Protein AF-A0A439V791-F1 (afdb_monomer_lite)

Structure (mmCIF, N/CA/C/O backbone):
data_AF-A0A439V791-F1
#
_entry.id   AF-A0A439V791-F1
#
loop_
_atom_site.group_PDB
_atom_site.id
_atom_site.type_symbol
_atom_site.label_atom_id
_atom_site.label_alt_id
_atom_site.label_comp_id
_atom_site.label_asym_id
_atom_site.label_entity_id
_atom_site.label_seq_id
_atom_site.pdbx_PDB_ins_code
_atom_site.Cartn_x
_atom_site.Cartn_y
_atom_site.Cartn_z
_atom_site.occupancy
_atom_site.B_iso_or_equiv
_atom_site.auth_seq_id
_atom_site.auth_comp_id
_atom_site.auth_asym_id
_atom_site.auth_atom_id
_atom_site.pdbx_PDB_model_num
ATOM 1 N N . MET A 1 1 ? -17.418 8.309 12.131 1.00 78.19 1 MET A N 1
ATOM 2 C CA . MET A 1 1 ? -17.204 9.444 13.070 1.00 78.19 1 MET A CA 1
ATOM 3 C C . MET A 1 1 ? -17.895 9.315 14.433 1.00 78.19 1 MET A C 1
ATOM 5 O O . MET A 1 1 ? -17.293 9.737 15.410 1.00 78.19 1 MET A O 1
ATOM 9 N N . ARG A 1 2 ? -19.113 8.753 14.559 1.00 89.81 2 ARG A N 1
ATOM 10 C CA . ARG A 1 2 ? -19.820 8.640 15.860 1.00 89.81 2 ARG A CA 1
ATOM 11 C C . ARG A 1 2 ? -18.996 7.958 16.965 1.00 89.81 2 ARG A C 1
ATOM 13 O O . ARG A 1 2 ? -18.940 8.478 18.069 1.00 89.81 2 ARG A O 1
ATOM 20 N N . GLN A 1 3 ? -18.343 6.832 16.664 1.00 90.12 3 GLN A N 1
ATOM 21 C CA . GLN A 1 3 ? -17.543 6.091 17.654 1.00 90.12 3 GLN A CA 1
ATOM 22 C C . GLN A 1 3 ? -16.288 6.861 18.098 1.00 90.12 3 GLN A C 1
ATOM 24 O O . GLN A 1 3 ? -15.966 6.853 19.280 1.00 90.12 3 GLN A O 1
ATOM 29 N N . PHE A 1 4 ? -15.633 7.577 17.176 1.00 89.50 4 PHE A N 1
ATOM 30 C CA . PHE A 1 4 ? -14.502 8.457 17.490 1.00 89.50 4 PHE A CA 1
ATOM 31 C C . PHE A 1 4 ? -14.928 9.624 18.391 1.00 89.50 4 PHE A C 1
ATOM 33 O O . PHE A 1 4 ? -14.347 9.822 19.450 1.00 89.50 4 PHE A O 1
ATOM 40 N N . LYS A 1 5 ? -16.020 10.326 18.044 1.00 90.50 5 LYS A N 1
ATOM 41 C CA . LYS A 1 5 ? -16.590 11.394 18.891 1.00 90.50 5 LYS A CA 1
ATOM 42 C C . LYS A 1 5 ? -17.028 10.891 20.271 1.00 90.50 5 LYS A C 1
ATOM 44 O O . LYS A 1 5 ? -16.997 11.646 21.231 1.00 90.50 5 LYS A O 1
ATOM 49 N N . GLY A 1 6 ? -17.435 9.626 20.364 1.00 92.38 6 GLY A N 1
ATOM 50 C CA . GLY A 1 6 ? -17.767 8.958 21.622 1.00 92.38 6 GLY A CA 1
A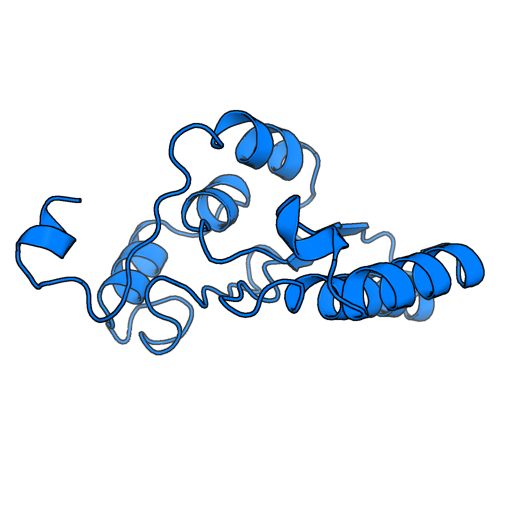TOM 51 C C . GLY A 1 6 ? -16.565 8.395 22.387 1.00 92.38 6 GLY A C 1
ATOM 52 O O . GLY A 1 6 ? -16.785 7.635 23.324 1.00 92.38 6 GLY A O 1
ATOM 53 N N . GLY A 1 7 ? -15.327 8.688 21.972 1.00 92.00 7 GLY A N 1
ATOM 54 C CA . GLY A 1 7 ? -14.103 8.274 22.667 1.00 92.00 7 GLY A CA 1
ATOM 55 C C . GLY A 1 7 ? -13.765 6.784 22.574 1.00 92.00 7 GLY A C 1
ATOM 56 O O . GLY A 1 7 ? -12.947 6.302 23.348 1.00 92.00 7 GLY A O 1
ATOM 57 N N . LYS A 1 8 ? -14.393 6.030 21.661 1.00 91.44 8 LYS A N 1
ATOM 58 C CA . LYS A 1 8 ? -14.194 4.572 21.568 1.00 91.44 8 LYS A CA 1
ATOM 59 C C . LYS A 1 8 ? -13.086 4.138 20.614 1.00 91.44 8 LYS A C 1
ATOM 61 O O . LYS A 1 8 ? -12.651 2.996 20.694 1.00 91.44 8 LYS A O 1
ATOM 66 N N . ILE A 1 9 ? -12.695 5.006 19.683 1.00 92.06 9 ILE A N 1
ATOM 67 C CA . ILE A 1 9 ? -11.577 4.753 18.770 1.00 92.06 9 ILE A CA 1
ATOM 68 C C . ILE A 1 9 ? -10.339 5.399 19.397 1.00 92.06 9 ILE A C 1
ATOM 70 O O . ILE A 1 9 ? -10.349 6.621 19.570 1.00 92.06 9 ILE A O 1
ATOM 74 N N . PRO A 1 10 ? -9.312 4.619 19.767 1.00 89.69 10 PRO A N 1
ATOM 75 C CA . PRO A 1 10 ? -8.084 5.163 20.321 1.00 89.69 10 PRO A CA 1
ATOM 76 C C . PRO A 1 10 ? -7.266 5.884 19.243 1.00 89.69 10 PRO A C 1
ATOM 78 O O . PRO A 1 10 ? -7.176 5.438 18.099 1.00 89.69 10 PRO A O 1
ATOM 81 N N . GLY A 1 11 ? -6.616 6.979 19.637 1.00 86.81 11 GLY A N 1
ATOM 82 C CA . GLY A 1 11 ? -5.702 7.716 18.767 1.00 86.81 11 GLY A CA 1
ATOM 83 C C . GLY A 1 11 ? -6.397 8.516 17.655 1.00 86.81 11 GLY A C 1
ATOM 84 O O . GLY A 1 11 ? -7.603 8.747 17.702 1.00 86.81 11 GLY A O 1
ATOM 85 N N . PRO A 1 12 ? -5.630 9.012 16.673 1.00 86.38 12 PRO A N 1
ATOM 86 C CA . PRO A 1 12 ? -6.151 9.859 15.604 1.00 86.38 12 PRO A CA 1
ATOM 87 C C . PRO A 1 12 ? -6.978 9.069 14.581 1.00 86.38 12 PRO A C 1
ATOM 89 O O . PRO A 1 12 ? -6.682 7.918 14.269 1.00 86.38 12 PRO A O 1
ATOM 92 N N . PHE A 1 13 ? -7.986 9.726 14.004 1.00 88.62 13 PHE A N 1
ATOM 93 C CA . PHE A 1 13 ? -8.883 9.148 13.005 1.00 88.62 13 PHE A CA 1
ATOM 94 C C . PHE A 1 13 ? -8.940 10.036 11.757 1.00 88.62 13 PHE A C 1
ATOM 96 O O . PHE A 1 13 ? -9.381 11.184 11.829 1.00 88.62 13 PHE A O 1
ATOM 103 N N . HIS A 1 14 ? -8.550 9.490 10.603 1.00 90.81 14 HIS A N 1
ATOM 104 C CA . HIS A 1 14 ? -8.538 10.203 9.325 1.00 90.81 14 HIS A CA 1
ATOM 105 C C . HIS A 1 14 ? -9.331 9.425 8.278 1.00 90.81 14 HIS A C 1
ATOM 107 O O . HIS A 1 14 ? -8.880 8.399 7.782 1.00 90.81 14 HIS A O 1
ATOM 113 N N . ALA A 1 15 ? -10.520 9.917 7.936 1.00 87.25 15 ALA A N 1
ATOM 114 C CA . ALA A 1 15 ? -11.345 9.281 6.919 1.00 87.25 15 ALA A CA 1
ATOM 115 C C . ALA A 1 15 ? -10.855 9.618 5.502 1.00 87.25 15 ALA A C 1
ATOM 117 O O . ALA A 1 15 ? -10.401 10.732 5.241 1.00 87.25 15 ALA A O 1
ATOM 118 N N . SER A 1 16 ? -11.042 8.681 4.577 1.00 90.75 16 SER A N 1
ATOM 119 C CA . SER A 1 16 ? -10.807 8.836 3.136 1.00 90.75 16 SER A CA 1
ATOM 120 C C . SER A 1 16 ? -12.013 9.442 2.396 1.00 90.75 16 SER A C 1
ATOM 122 O O . SER A 1 16 ? -12.286 9.069 1.257 1.00 90.75 16 SER A O 1
ATOM 124 N N . MET A 1 17 ? -12.781 10.323 3.054 1.00 92.88 17 MET A N 1
ATOM 125 C CA . MET A 1 17 ? -14.000 10.896 2.465 1.00 92.88 17 MET A CA 1
ATOM 126 C C . MET A 1 17 ? -13.667 11.698 1.205 1.00 92.88 17 MET A C 1
ATOM 128 O O . MET A 1 17 ? -12.797 12.569 1.244 1.00 92.88 17 MET A O 1
ATOM 132 N N . GLY A 1 18 ? -14.371 11.418 0.111 1.00 95.38 18 GLY A N 1
ATOM 133 C CA . GLY A 1 18 ? -14.142 12.021 -1.205 1.00 95.38 18 GLY A CA 1
ATOM 134 C C . GLY A 1 18 ? -13.018 11.373 -2.024 1.00 95.38 18 GLY A C 1
ATOM 135 O O . GLY A 1 18 ? -12.741 11.836 -3.127 1.00 95.38 18 GLY A O 1
ATOM 136 N N . GLN A 1 19 ? -12.357 10.328 -1.512 1.00 95.31 19 GLN A N 1
ATOM 137 C CA . GLN A 1 19 ? -11.285 9.592 -2.206 1.00 95.31 19 GLN A CA 1
ATOM 138 C C . GLN A 1 19 ? -11.694 8.158 -2.572 1.00 95.31 19 GLN A C 1
ATOM 140 O O . GLN A 1 19 ? -10.904 7.404 -3.135 1.00 95.31 19 GLN A O 1
ATOM 145 N N . GLU A 1 20 ? -12.932 7.768 -2.279 1.00 95.31 20 GLU A N 1
ATOM 146 C CA . GLU A 1 20 ? -13.427 6.395 -2.373 1.00 95.31 20 GLU A CA 1
ATOM 147 C C . GLU A 1 20 ? -13.302 5.840 -3.795 1.00 95.31 20 GLU A C 1
ATOM 149 O O . GLU A 1 20 ? -12.869 4.706 -3.977 1.00 95.31 20 GLU A O 1
ATOM 154 N N . ALA A 1 21 ? -13.620 6.653 -4.807 1.00 95.62 21 ALA A N 1
ATOM 155 C CA . ALA A 1 21 ? -13.556 6.241 -6.207 1.00 95.62 21 ALA A CA 1
ATOM 156 C C . ALA A 1 21 ? -12.123 5.930 -6.665 1.00 95.62 21 ALA A C 1
ATOM 158 O O . ALA A 1 21 ? -11.901 4.917 -7.324 1.00 95.62 21 ALA A O 1
ATOM 159 N N . ALA A 1 22 ? -11.149 6.767 -6.288 1.00 94.38 22 ALA A N 1
ATOM 160 C CA . ALA A 1 22 ? -9.745 6.545 -6.629 1.00 94.38 22 ALA A CA 1
ATOM 161 C C . ALA A 1 22 ? -9.214 5.263 -5.974 1.00 94.38 22 ALA A C 1
ATOM 163 O O . ALA A 1 22 ? -8.481 4.498 -6.598 1.00 94.38 22 ALA A O 1
ATOM 164 N N . ILE A 1 23 ? -9.634 5.003 -4.735 1.00 95.31 23 ILE A N 1
ATOM 165 C CA . ILE A 1 23 ? -9.241 3.813 -3.986 1.00 95.31 23 ILE A CA 1
ATOM 166 C C . ILE A 1 23 ? -9.841 2.552 -4.612 1.00 95.31 23 ILE A C 1
ATOM 168 O O . ILE A 1 23 ? -9.106 1.649 -5.001 1.00 95.31 23 ILE A 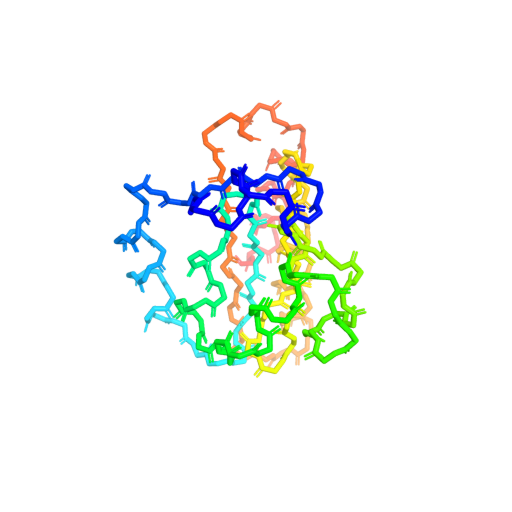O 1
ATOM 172 N N . VAL A 1 24 ? -11.170 2.498 -4.741 1.00 94.94 24 VAL A N 1
ATOM 173 C CA . VAL A 1 24 ? -11.874 1.317 -5.257 1.00 94.94 24 VAL A CA 1
ATOM 174 C C . VAL A 1 24 ? -11.481 1.047 -6.707 1.00 94.94 24 VAL A C 1
ATOM 176 O O . VAL A 1 24 ? -11.161 -0.088 -7.041 1.00 94.94 24 VAL A O 1
ATOM 179 N N . GLY A 1 25 ? -11.438 2.079 -7.555 1.00 96.56 25 GLY A N 1
ATOM 180 C CA . GLY A 1 25 ? -11.055 1.936 -8.959 1.00 96.56 25 GLY A CA 1
ATOM 181 C C . GLY A 1 25 ? -9.646 1.368 -9.132 1.00 96.56 25 GLY A C 1
ATOM 182 O O . GLY A 1 25 ? -9.451 0.471 -9.948 1.00 96.56 25 GLY A O 1
ATOM 183 N N . SER A 1 26 ? -8.685 1.827 -8.324 1.00 96.56 26 SER A N 1
ATOM 184 C CA . SER A 1 26 ? -7.311 1.312 -8.376 1.00 96.56 26 SER A CA 1
ATOM 185 C C . SER A 1 26 ? -7.215 -0.122 -7.849 1.00 96.56 26 SER A C 1
ATOM 187 O O . SER A 1 26 ? -6.555 -0.955 -8.463 1.00 96.56 26 SER A O 1
ATOM 189 N N . CYS A 1 27 ? -7.894 -0.441 -6.740 1.00 96.25 27 CYS A N 1
ATOM 190 C CA . CYS A 1 27 ? -7.854 -1.786 -6.158 1.00 96.25 27 CYS A CA 1
ATOM 191 C C . CYS A 1 27 ? -8.566 -2.842 -7.019 1.00 96.25 27 CYS A C 1
ATOM 193 O O . CYS A 1 27 ? -8.130 -3.989 -7.021 1.00 96.25 27 CYS A O 1
ATOM 195 N N . LEU A 1 2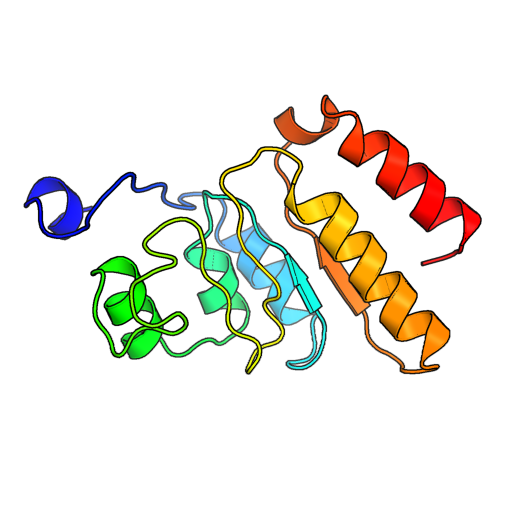8 ? -9.607 -2.474 -7.778 1.00 96.38 28 LEU A N 1
ATOM 196 C CA . LEU A 1 28 ? -10.306 -3.384 -8.701 1.00 96.38 28 LEU A CA 1
ATOM 197 C C . LEU A 1 28 ? -9.412 -3.912 -9.831 1.00 96.38 28 LEU A C 1
ATOM 199 O O . LEU A 1 28 ? -9.707 -4.962 -10.397 1.00 96.38 28 LEU A O 1
ATOM 203 N N . ALA A 1 29 ? -8.339 -3.195 -10.168 1.00 96.38 29 ALA A N 1
ATOM 204 C CA . ALA A 1 29 ? -7.376 -3.620 -11.179 1.00 96.38 29 ALA A CA 1
ATOM 205 C C . ALA A 1 29 ? -6.308 -4.587 -10.634 1.00 96.38 29 ALA A C 1
ATOM 207 O O . ALA A 1 29 ? -5.529 -5.127 -11.416 1.00 96.38 29 ALA A O 1
ATOM 208 N N . LEU A 1 30 ? -6.248 -4.797 -9.314 1.00 97.38 30 LEU A N 1
ATOM 209 C CA . LEU A 1 30 ? -5.250 -5.652 -8.676 1.00 97.38 30 LEU A CA 1
ATOM 210 C C . LEU A 1 30 ? -5.775 -7.067 -8.436 1.00 97.38 30 LEU A C 1
ATOM 212 O O . LEU A 1 30 ? -6.930 -7.269 -8.057 1.00 97.38 30 LEU A O 1
ATOM 216 N N . ARG A 1 31 ? -4.879 -8.050 -8.514 1.00 97.44 31 ARG A N 1
ATOM 217 C CA . ARG A 1 31 ? -5.109 -9.384 -7.952 1.00 97.44 31 ARG A CA 1
ATOM 218 C C . ARG A 1 31 ? -4.963 -9.351 -6.438 1.00 97.44 31 ARG A C 1
ATOM 220 O O . ARG A 1 31 ? -4.333 -8.456 -5.882 1.00 97.44 31 ARG A O 1
ATOM 227 N N . ILE A 1 32 ? -5.513 -10.345 -5.745 1.00 95.44 32 ILE A N 1
ATOM 228 C CA . ILE A 1 32 ? -5.472 -10.405 -4.275 1.00 95.44 32 ILE A CA 1
ATOM 229 C C . ILE A 1 32 ? -4.041 -10.480 -3.717 1.00 95.44 32 ILE A C 1
ATOM 231 O O . ILE A 1 32 ? -3.775 -9.985 -2.625 1.00 95.44 32 ILE A O 1
ATOM 235 N N . ASP A 1 33 ? -3.119 -11.059 -4.487 1.00 96.00 33 ASP A N 1
ATOM 236 C CA . ASP A 1 33 ? -1.724 -11.282 -4.117 1.00 96.00 33 ASP A CA 1
ATOM 237 C C . ASP A 1 33 ? -0.778 -10.147 -4.541 1.00 96.00 33 ASP A C 1
ATOM 239 O O . ASP A 1 33 ? 0.381 -10.136 -4.121 1.00 96.00 33 ASP A O 1
ATOM 243 N N . ASP A 1 34 ? -1.269 -9.173 -5.314 1.00 98.12 34 ASP A N 1
ATOM 244 C CA . ASP A 1 34 ? -0.520 -7.957 -5.631 1.00 98.12 34 ASP A CA 1
ATOM 245 C C . ASP A 1 34 ? -0.362 -7.089 -4.386 1.00 98.12 34 ASP A C 1
ATOM 247 O O . ASP A 1 34 ? -1.306 -6.901 -3.605 1.00 98.12 34 ASP A O 1
ATOM 251 N N . ALA A 1 35 ? 0.830 -6.523 -4.226 1.00 97.88 35 ALA A N 1
ATOM 252 C CA . ALA A 1 35 ? 1.172 -5.732 -3.060 1.00 97.88 35 ALA A CA 1
ATOM 253 C C . ALA A 1 35 ? 0.525 -4.341 -3.110 1.00 97.88 35 ALA A C 1
ATOM 255 O O . ALA A 1 35 ? 0.333 -3.747 -4.171 1.00 97.88 35 ALA A O 1
ATOM 256 N N . MET A 1 36 ? 0.222 -3.792 -1.937 1.00 97.19 36 MET A N 1
ATOM 257 C CA . MET A 1 36 ? -0.298 -2.438 -1.797 1.00 97.19 36 MET A CA 1
ATOM 258 C C . MET A 1 36 ? 0.298 -1.745 -0.573 1.00 97.19 36 MET A C 1
ATOM 260 O O . MET A 1 36 ? 0.355 -2.330 0.514 1.00 97.19 36 MET A O 1
ATOM 264 N N . THR A 1 37 ? 0.693 -0.483 -0.731 1.00 97.06 37 THR A N 1
ATOM 265 C CA . THR A 1 37 ? 0.975 0.428 0.386 1.00 97.06 37 THR A CA 1
ATOM 266 C C . THR A 1 37 ? -0.029 1.575 0.405 1.00 97.06 37 THR A C 1
ATOM 268 O O . THR A 1 37 ? -0.517 2.017 -0.639 1.00 97.06 37 THR A O 1
ATOM 271 N N . GLY A 1 38 ? -0.365 2.037 1.610 1.00 94.69 38 GLY A N 1
ATOM 272 C CA . GLY A 1 38 ? -1.366 3.078 1.834 1.00 94.69 38 GLY A CA 1
ATOM 273 C C . GLY A 1 38 ? -0.862 4.256 2.666 1.00 94.69 38 GLY A C 1
ATOM 274 O O . GLY A 1 38 ? 0.228 4.242 3.239 1.00 94.69 38 GLY A O 1
ATOM 275 N N . THR A 1 39 ? -1.695 5.292 2.744 1.00 94.19 39 THR A N 1
ATOM 276 C CA . THR A 1 39 ? -1.454 6.502 3.554 1.00 94.19 39 THR A CA 1
ATOM 277 C C . THR A 1 39 ? -2.079 6.376 4.953 1.00 94.19 39 THR A C 1
ATOM 279 O O . THR A 1 39 ? -2.358 5.269 5.386 1.00 94.19 39 THR A O 1
ATOM 282 N N . HIS A 1 40 ? -2.327 7.485 5.663 1.00 90.75 40 HIS A N 1
ATOM 283 C CA . HIS A 1 40 ? -3.137 7.518 6.894 1.00 90.75 40 HIS A CA 1
ATOM 284 C C . HIS A 1 40 ? -4.628 7.774 6.647 1.00 90.75 40 HIS A C 1
ATOM 286 O O . HIS A 1 40 ? -5.434 7.590 7.556 1.00 90.75 40 HIS A O 1
ATOM 292 N N . ARG A 1 41 ? -5.016 8.242 5.451 1.00 88.88 41 ARG A N 1
ATOM 293 C CA . ARG A 1 41 ? -6.429 8.428 5.065 1.00 88.88 41 ARG A CA 1
ATOM 294 C C . ARG A 1 41 ? -6.943 7.145 4.441 1.00 88.88 41 ARG A C 1
ATOM 296 O O . ARG A 1 41 ? -7.233 7.098 3.252 1.00 88.88 41 ARG A O 1
ATOM 303 N N . SER A 1 42 ? -6.917 6.077 5.216 1.00 80.94 42 SER A N 1
ATOM 304 C CA . SER A 1 42 ? -6.570 4.798 4.620 1.00 80.94 42 SER A CA 1
ATOM 305 C C . SER A 1 42 ? -7.609 3.715 4.781 1.00 80.94 42 SER A C 1
ATOM 307 O O . SER A 1 42 ? -7.561 2.753 4.039 1.00 80.94 42 SER A O 1
ATOM 309 N N . HIS A 1 43 ? -8.626 3.913 5.626 1.00 89.94 43 HIS A N 1
ATOM 310 C CA . HIS A 1 43 ? -9.689 2.925 5.859 1.00 89.94 43 HIS A CA 1
ATOM 311 C C . HIS A 1 43 ? -10.332 2.393 4.576 1.00 89.94 43 HIS A C 1
ATOM 313 O O . HIS A 1 43 ? -10.768 1.248 4.553 1.00 89.94 43 HIS A O 1
ATOM 319 N N . GLY A 1 44 ? -10.386 3.205 3.515 1.00 92.88 44 GLY A N 1
ATOM 320 C CA . GLY A 1 44 ? -10.881 2.781 2.212 1.00 92.88 44 GLY A CA 1
ATOM 321 C C . GLY A 1 44 ? -9.986 1.766 1.498 1.00 92.88 44 GLY A C 1
ATOM 322 O O . GLY A 1 44 ? -10.525 0.903 0.811 1.00 92.88 44 GLY A O 1
ATOM 323 N N . HIS A 1 45 ? -8.655 1.831 1.623 1.00 94.44 45 HIS A N 1
ATOM 324 C CA . HIS A 1 45 ? -7.765 0.941 0.868 1.00 94.44 45 HIS A CA 1
ATOM 325 C C . HIS A 1 45 ? -7.921 -0.539 1.236 1.00 94.44 45 HIS A C 1
ATOM 327 O O . HIS A 1 45 ? -8.094 -1.336 0.313 1.00 94.44 45 HIS A O 1
ATOM 333 N N . PRO A 1 46 ? -7.928 -0.949 2.525 1.00 93.94 46 PRO A N 1
ATOM 334 C CA . PRO A 1 46 ? -8.108 -2.346 2.869 1.00 93.94 46 PRO A CA 1
ATOM 335 C C . PRO A 1 46 ? -9.494 -2.848 2.498 1.00 93.94 46 PRO A C 1
ATOM 337 O O . PRO A 1 46 ? -9.624 -3.983 2.053 1.00 93.94 46 PRO A O 1
ATOM 340 N N . ILE A 1 47 ? -10.514 -1.993 2.588 1.00 95.06 47 ILE A N 1
ATOM 341 C CA . ILE A 1 47 ? -11.862 -2.323 2.118 1.00 95.06 47 ILE A CA 1
ATOM 342 C C . ILE A 1 47 ? -11.847 -2.558 0.603 1.00 95.06 47 ILE A C 1
ATOM 344 O O . ILE A 1 47 ? -12.330 -3.588 0.143 1.00 95.06 47 ILE A O 1
ATOM 348 N N . GLY A 1 48 ? -11.251 -1.645 -0.171 1.00 94.62 48 GLY A N 1
ATOM 349 C CA . GLY A 1 48 ? -11.144 -1.761 -1.627 1.00 94.62 48 GLY A CA 1
ATOM 350 C C . GLY A 1 48 ? -10.337 -2.978 -2.079 1.00 94.62 48 GLY A C 1
ATOM 351 O O . GLY A 1 48 ? -10.614 -3.535 -3.135 1.00 94.62 48 GLY A O 1
ATOM 352 N N . LYS A 1 49 ? -9.371 -3.414 -1.268 1.00 95.44 49 LYS A N 1
ATOM 353 C CA . LYS A 1 49 ? -8.547 -4.603 -1.508 1.00 95.44 49 LYS A CA 1
ATOM 354 C C . LYS A 1 49 ? -9.195 -5.911 -1.014 1.00 95.44 49 LYS A C 1
ATOM 356 O O . LYS A 1 49 ? -8.705 -6.990 -1.329 1.00 95.44 49 LYS A O 1
ATOM 361 N N . GLY A 1 50 ? -10.316 -5.827 -0.292 1.00 94.56 50 GLY A N 1
ATOM 362 C CA . GLY A 1 50 ? -11.122 -6.983 0.113 1.00 94.56 50 GLY A CA 1
ATOM 363 C C . GLY A 1 50 ? -10.845 -7.531 1.516 1.00 94.56 50 GLY A C 1
ATOM 364 O O . GLY A 1 50 ? -11.215 -8.669 1.795 1.00 94.56 50 GLY A O 1
ATOM 365 N N . ALA A 1 51 ? -10.215 -6.763 2.408 1.00 95.00 51 ALA A N 1
ATOM 366 C CA . ALA A 1 51 ? -10.006 -7.184 3.794 1.00 95.00 51 ALA A CA 1
ATOM 367 C C . ALA A 1 51 ? -11.333 -7.354 4.561 1.00 95.00 51 ALA A C 1
ATOM 369 O O . ALA A 1 51 ? -12.329 -6.663 4.322 1.00 95.00 51 ALA A O 1
ATOM 370 N N . HIS A 1 52 ? -11.331 -8.258 5.544 1.00 95.38 52 HIS A N 1
ATOM 371 C CA . HIS A 1 52 ? -12.510 -8.565 6.351 1.00 95.38 52 HIS A CA 1
ATOM 372 C C . HIS A 1 52 ? -12.922 -7.381 7.237 1.00 95.38 52 HIS A C 1
ATOM 374 O O . HIS A 1 52 ? -12.195 -6.984 8.150 1.00 95.38 52 HIS A O 1
ATOM 380 N N . LEU A 1 53 ? -14.132 -6.860 7.017 1.00 96.12 53 LEU A N 1
ATOM 381 C CA . LEU A 1 53 ? -14.650 -5.679 7.719 1.00 96.12 53 LEU A CA 1
ATOM 382 C C . LEU A 1 53 ? -14.676 -5.830 9.245 1.00 96.12 53 LEU A C 1
ATOM 384 O O . LEU A 1 53 ? -14.342 -4.880 9.952 1.00 96.12 53 LEU A O 1
ATOM 388 N N . ASP A 1 54 ? -15.025 -7.011 9.759 1.00 97.12 54 ASP A N 1
ATOM 389 C CA . ASP A 1 54 ? -15.085 -7.255 11.205 1.00 97.12 54 ASP A CA 1
ATOM 390 C C . ASP A 1 54 ? -13.699 -7.157 11.855 1.00 97.12 54 ASP A C 1
ATOM 392 O O . ASP A 1 54 ? -13.541 -6.508 12.893 1.00 97.12 54 ASP A O 1
ATOM 396 N N . ALA A 1 55 ? -12.679 -7.736 11.213 1.00 96.50 55 ALA A N 1
ATOM 397 C CA . ALA A 1 55 ? -11.295 -7.677 11.676 1.00 96.50 55 ALA A CA 1
ATOM 398 C C . ALA A 1 55 ? -10.709 -6.263 11.525 1.00 96.50 55 ALA A C 1
ATOM 400 O O . ALA A 1 55 ? -10.021 -5.778 12.422 1.00 96.50 55 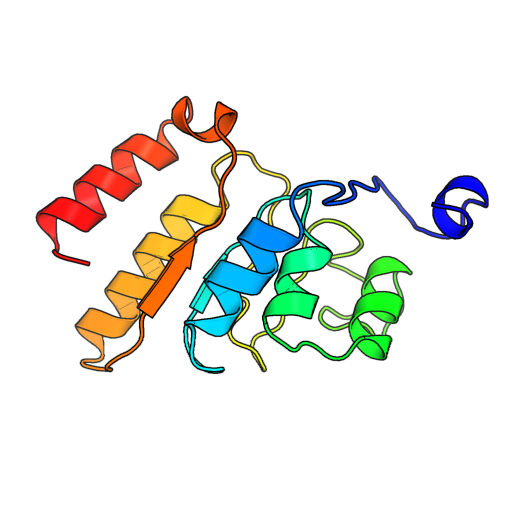ALA A O 1
ATOM 401 N N . LEU A 1 56 ? -11.031 -5.550 10.441 1.00 95.50 56 LEU A N 1
ATOM 402 C CA . LEU A 1 56 ? -10.656 -4.141 10.286 1.00 95.50 56 LEU A CA 1
ATOM 403 C C . LEU A 1 56 ? -11.267 -3.270 11.384 1.00 95.50 56 LEU A C 1
ATOM 405 O O . LEU A 1 56 ? -10.582 -2.445 11.987 1.00 95.50 56 LEU A O 1
ATOM 409 N N . MET A 1 57 ? -12.552 -3.459 11.682 1.00 95.19 57 MET A N 1
ATOM 410 C CA . MET A 1 57 ? -13.215 -2.699 12.735 1.00 95.19 57 MET A CA 1
ATOM 411 C C . MET A 1 57 ? -12.660 -3.059 14.118 1.00 95.19 57 MET A C 1
ATOM 413 O O . MET A 1 57 ? -12.498 -2.176 14.960 1.00 95.19 57 MET A O 1
ATOM 417 N N . ALA A 1 58 ? -12.328 -4.330 14.362 1.00 96.38 58 ALA A N 1
ATOM 418 C CA . ALA A 1 58 ? -11.634 -4.748 15.576 1.00 96.38 58 ALA A CA 1
ATOM 419 C C . ALA A 1 58 ? -10.267 -4.057 15.714 1.00 96.38 58 ALA A C 1
ATOM 421 O O . ALA A 1 58 ? -9.953 -3.567 16.800 1.00 96.38 58 ALA A O 1
ATOM 422 N N . GLU A 1 59 ? -9.511 -3.933 14.620 1.00 95.44 59 GLU A N 1
ATOM 423 C CA . GLU A 1 59 ? -8.218 -3.241 14.593 1.00 95.44 59 GLU A CA 1
ATOM 424 C C . GLU A 1 59 ? -8.359 -1.752 14.921 1.00 95.44 59 GLU A C 1
ATOM 426 O O . GLU A 1 59 ? -7.698 -1.251 15.829 1.00 95.44 59 GLU A O 1
ATOM 431 N N . VAL A 1 60 ? -9.288 -1.055 14.259 1.00 93.88 60 VAL A N 1
ATOM 432 C CA . VAL A 1 60 ? -9.568 0.371 14.510 1.00 93.88 60 VAL A CA 1
ATOM 433 C C . VAL A 1 60 ? -9.996 0.617 15.961 1.00 93.88 60 VAL A C 1
ATOM 435 O O . VAL A 1 60 ? -9.728 1.679 16.516 1.00 93.88 60 VAL A O 1
ATOM 438 N N . MET A 1 61 ? -10.641 -0.361 16.597 1.00 94.75 61 MET A N 1
ATOM 439 C CA . MET A 1 61 ? -11.072 -0.299 17.998 1.00 94.75 61 MET A CA 1
ATOM 440 C C . MET A 1 61 ? -9.997 -0.776 18.993 1.00 94.75 61 MET A C 1
ATOM 442 O O . MET A 1 61 ? -10.290 -0.858 20.185 1.00 94.75 61 MET A O 1
ATOM 446 N N . GLY A 1 62 ? -8.785 -1.111 18.534 1.00 94.56 62 GLY A N 1
ATOM 447 C CA . GLY A 1 62 ? -7.678 -1.558 19.386 1.00 94.56 62 GLY A CA 1
ATOM 448 C C . GLY A 1 62 ? -7.890 -2.936 20.020 1.00 94.56 62 GLY A C 1
ATOM 449 O O . GLY A 1 62 ? -7.429 -3.180 21.133 1.00 94.56 62 GLY A O 1
ATOM 450 N N . LYS A 1 63 ? -8.638 -3.829 19.361 1.00 96.38 63 LYS A N 1
ATOM 451 C CA . LYS A 1 63 ? -8.963 -5.166 19.882 1.00 96.38 63 LYS A CA 1
ATOM 452 C C . LYS A 1 63 ? -8.014 -6.236 19.346 1.00 96.38 63 LYS A C 1
ATOM 454 O O . LYS A 1 63 ? -7.569 -6.170 18.207 1.00 96.38 63 LYS A O 1
ATOM 459 N N . GLU A 1 64 ? -7.809 -7.290 20.136 1.00 96.69 64 GLU A N 1
ATOM 460 C CA . GLU A 1 64 ? -6.945 -8.429 19.785 1.00 96.69 64 GLU A CA 1
ATOM 461 C C . GLU A 1 64 ? -7.370 -9.158 18.499 1.00 96.69 64 GLU A C 1
ATOM 463 O O . GLU A 1 64 ? -6.518 -9.637 17.760 1.00 96.69 64 GLU A O 1
ATOM 468 N N . GLY A 1 65 ? -8.671 -9.194 18.192 1.00 96.12 65 GLY A N 1
ATOM 469 C CA . GLY A 1 65 ? -9.194 -9.773 16.947 1.00 96.12 65 GLY A CA 1
ATOM 470 C C . GLY A 1 65 ? -8.949 -8.928 15.689 1.00 96.12 65 GLY A C 1
ATOM 471 O O . GLY A 1 65 ? -9.486 -9.251 14.634 1.00 96.12 65 GLY A O 1
ATOM 472 N N . GLY A 1 66 ? -8.212 -7.820 15.800 1.00 96.38 66 GLY A N 1
ATOM 473 C CA . GLY A 1 66 ? -7.835 -6.990 14.665 1.00 96.38 66 GLY A CA 1
ATOM 474 C C . GLY A 1 66 ? -6.774 -7.634 13.771 1.00 96.38 66 GLY A C 1
ATOM 475 O O . GLY A 1 66 ? -6.001 -8.485 14.215 1.00 96.38 66 GLY A O 1
ATOM 476 N N . ILE A 1 67 ? -6.700 -7.192 12.514 1.00 94.62 67 ILE A N 1
ATOM 477 C CA . ILE A 1 67 ? -5.723 -7.676 11.517 1.00 94.62 67 ILE A CA 1
ATOM 478 C C . ILE A 1 67 ? -4.253 -7.528 11.962 1.00 94.62 67 ILE A C 1
ATOM 480 O O . ILE A 1 67 ? -3.385 -8.272 11.512 1.00 94.62 67 ILE A O 1
ATOM 484 N N . CYS A 1 68 ? -3.968 -6.617 12.896 1.00 94.38 68 CYS A N 1
ATOM 485 C CA . CYS A 1 68 ? -2.665 -6.402 13.526 1.00 94.38 68 CYS A CA 1
ATOM 486 C C . CYS A 1 68 ? -2.731 -6.557 15.059 1.00 94.38 68 CYS A C 1
ATOM 488 O O . CYS A 1 68 ? -1.880 -6.028 15.783 1.00 94.38 68 CYS A O 1
ATOM 490 N N . LYS A 1 69 ? -3.730 -7.288 15.570 1.00 95.50 69 LYS A N 1
ATOM 491 C CA . LYS A 1 69 ? -3.985 -7.508 17.003 1.00 95.50 69 LYS A CA 1
ATOM 492 C C . LYS A 1 69 ? -4.233 -6.217 17.796 1.00 95.50 69 LYS A C 1
ATOM 494 O O . LYS A 1 69 ? -3.845 -6.122 18.961 1.00 95.50 69 LYS A O 1
ATOM 499 N N . GLY A 1 70 ? -4.831 -5.213 17.157 1.00 93.81 70 GLY A N 1
ATOM 500 C CA . GLY A 1 70 ? -5.188 -3.931 17.768 1.00 93.81 70 GLY A CA 1
ATOM 501 C C . GLY A 1 70 ? -4.015 -2.967 17.954 1.00 93.81 70 GLY A C 1
ATOM 502 O O . GLY A 1 70 ? -4.167 -1.955 18.637 1.00 93.81 70 GLY A O 1
ATOM 503 N N . ARG A 1 71 ? -2.838 -3.279 17.396 1.00 93.00 71 ARG A N 1
ATOM 504 C CA . ARG A 1 71 ? -1.613 -2.475 17.542 1.00 93.00 71 ARG A CA 1
ATOM 505 C C . ARG A 1 71 ? -1.434 -1.436 16.441 1.00 93.00 71 ARG A C 1
ATOM 507 O O . ARG A 1 71 ? -0.789 -0.419 16.680 1.00 93.00 71 ARG A O 1
ATOM 514 N N . GLY A 1 72 ? -1.959 -1.704 15.249 1.00 91.44 72 GLY A N 1
ATOM 515 C CA . GLY A 1 72 ? -1.895 -0.789 14.113 1.00 91.44 72 GLY A CA 1
ATOM 516 C C . GLY A 1 72 ? -2.920 0.340 14.227 1.00 91.44 72 GLY A C 1
ATOM 517 O O . GLY A 1 72 ? -2.671 1.477 13.812 1.00 91.44 72 GLY A O 1
ATOM 518 N N . GLY A 1 73 ? -4.062 0.046 14.852 1.00 91.69 73 GLY A N 1
ATOM 519 C CA . GLY A 1 73 ? -5.107 1.027 15.114 1.00 91.69 73 GLY A CA 1
ATOM 520 C C . GLY A 1 73 ? -5.637 1.664 13.829 1.00 91.69 73 GLY A C 1
ATOM 521 O O . GLY A 1 73 ? -5.698 1.042 12.774 1.00 91.69 73 GLY A O 1
ATOM 522 N N . SER A 1 74 ? -6.027 2.937 13.903 1.00 90.88 74 SER A N 1
ATOM 523 C CA . SER A 1 74 ? -6.680 3.622 12.781 1.00 90.88 74 SER A CA 1
ATOM 524 C C . SER A 1 74 ? -5.747 4.029 11.627 1.00 90.88 74 SER A C 1
ATOM 526 O O . SER A 1 74 ? -6.268 4.474 10.608 1.00 90.88 74 SER A O 1
ATOM 528 N N . MET A 1 75 ? -4.418 3.979 11.776 1.00 91.06 75 MET A N 1
ATOM 529 C CA . MET A 1 75 ? -3.484 4.559 10.789 1.00 91.06 75 MET A CA 1
ATOM 530 C C . MET A 1 75 ? -2.419 3.593 10.258 1.00 91.06 75 MET A C 1
ATOM 532 O O . MET A 1 75 ? -1.705 3.958 9.328 1.00 91.06 75 MET A O 1
ATOM 536 N N . HIS A 1 76 ? -2.284 2.403 10.849 1.00 92.69 76 HIS A N 1
ATOM 537 C CA . HIS A 1 76 ? -1.247 1.433 10.491 1.00 92.69 76 HIS A CA 1
ATOM 538 C C . HIS A 1 76 ? -1.842 0.057 10.197 1.00 92.69 76 HIS A C 1
ATOM 540 O O . HIS A 1 76 ? -1.433 -0.949 10.776 1.00 92.69 76 HIS A O 1
ATOM 546 N N . LEU A 1 77 ? -2.848 0.015 9.324 1.00 93.62 77 LEU A N 1
ATOM 547 C CA . LEU A 1 77 ? -3.466 -1.239 8.909 1.00 93.62 77 LEU A CA 1
ATOM 548 C C . LEU A 1 77 ? -2.490 -2.011 8.010 1.00 93.62 77 LEU A C 1
ATOM 550 O O . LEU A 1 77 ? -1.880 -1.457 7.095 1.00 93.62 77 LEU A O 1
ATOM 554 N N . ALA A 1 78 ? -2.329 -3.300 8.282 1.00 94.62 78 ALA A N 1
ATOM 555 C CA . ALA A 1 78 ? -1.542 -4.211 7.465 1.00 94.62 78 ALA A CA 1
ATOM 556 C C . ALA A 1 78 ? -2.226 -5.578 7.448 1.00 94.62 78 ALA A C 1
ATOM 558 O O . ALA A 1 78 ? -2.488 -6.166 8.496 1.00 94.62 78 ALA A O 1
ATOM 559 N N . ASP A 1 79 ? -2.517 -6.079 6.252 1.00 94.94 79 ASP A N 1
ATOM 560 C CA . ASP A 1 79 ? -3.191 -7.357 6.060 1.00 94.94 79 ASP A CA 1
ATOM 561 C C . ASP A 1 79 ? -2.594 -8.075 4.852 1.00 94.94 79 ASP A C 1
ATOM 563 O O . ASP A 1 79 ? -2.920 -7.817 3.690 1.00 94.94 79 ASP A O 1
ATOM 567 N N . ARG A 1 80 ? -1.682 -9.004 5.143 1.00 92.81 80 ARG A N 1
ATOM 568 C CA . ARG A 1 80 ? -0.973 -9.767 4.115 1.00 92.81 80 ARG A CA 1
ATOM 569 C C . ARG A 1 80 ? -1.889 -10.739 3.377 1.00 92.81 80 ARG A C 1
ATOM 571 O O . ARG A 1 80 ? -1.536 -11.110 2.262 1.00 92.81 80 ARG A O 1
ATOM 578 N N . SER A 1 81 ? -3.033 -11.124 3.955 1.00 94.31 81 SER A N 1
ATOM 579 C CA . SER A 1 81 ? -3.981 -12.040 3.302 1.00 94.31 81 SER A CA 1
ATOM 580 C C . SER A 1 81 ? -4.603 -11.434 2.043 1.00 94.31 81 SER A C 1
ATOM 582 O O . SER A 1 81 ? -4.974 -12.164 1.129 1.00 94.31 81 SER A O 1
ATOM 584 N N . VAL A 1 82 ? -4.628 -10.102 1.969 1.00 95.62 82 VAL A N 1
ATOM 585 C CA . VAL A 1 82 ? -5.105 -9.334 0.819 1.00 95.62 82 VAL A CA 1
ATOM 586 C C . VAL A 1 82 ? -4.009 -8.427 0.243 1.00 95.62 82 VAL A C 1
ATOM 588 O O . VAL A 1 82 ? -4.287 -7.383 -0.327 1.00 95.62 82 VAL A 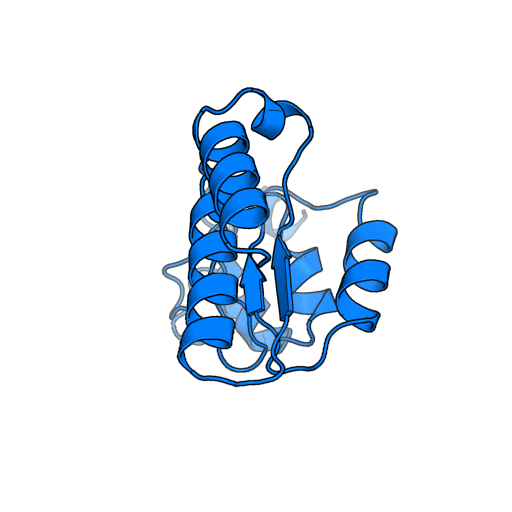O 1
ATOM 591 N N . GLY A 1 83 ? -2.729 -8.766 0.423 1.00 95.62 83 GLY A N 1
ATOM 592 C CA . GLY A 1 83 ? -1.624 -8.044 -0.224 1.00 95.62 83 GLY A CA 1
ATOM 593 C C . GLY A 1 83 ? -1.293 -6.659 0.356 1.00 95.62 83 GLY A C 1
ATOM 594 O O . GLY A 1 83 ? -0.445 -5.953 -0.186 1.00 95.62 83 GLY A O 1
ATOM 595 N N . ILE A 1 84 ? -1.877 -6.259 1.485 1.00 96.25 84 ILE A N 1
ATOM 596 C CA . ILE A 1 84 ? -1.600 -4.959 2.112 1.00 96.25 84 ILE A CA 1
ATOM 597 C C . ILE A 1 84 ? -0.334 -5.071 2.947 1.00 96.25 84 ILE A C 1
ATOM 599 O O . ILE A 1 84 ? -0.295 -5.753 3.973 1.00 96.25 84 ILE A O 1
ATOM 603 N N . ILE A 1 85 ? 0.716 -4.395 2.494 1.00 95.62 85 ILE A N 1
ATOM 604 C CA . ILE A 1 85 ? 2.033 -4.425 3.130 1.00 95.62 85 ILE A CA 1
ATOM 605 C C . ILE A 1 85 ? 2.027 -3.571 4.388 1.00 95.62 85 ILE A C 1
ATOM 607 O O . ILE A 1 85 ? 2.434 -4.026 5.455 1.00 95.62 85 ILE A O 1
ATOM 611 N N . SER A 1 86 ? 1.598 -2.320 4.244 1.00 91.75 86 SER A N 1
ATOM 612 C CA . SER A 1 86 ? 1.556 -1.347 5.325 1.00 91.75 86 SER A CA 1
ATOM 613 C C . SER A 1 86 ? 0.801 -0.101 4.884 1.00 91.75 86 SER A C 1
ATOM 615 O O . SER A 1 86 ? 0.944 0.375 3.754 1.00 91.75 86 SER A O 1
ATOM 617 N N . GLU A 1 87 ? 0.054 0.459 5.820 1.00 93.38 87 GLU A N 1
ATOM 618 C CA . GLU A 1 87 ? -0.411 1.835 5.788 1.00 93.38 87 GLU A CA 1
ATOM 619 C C . GLU A 1 87 ? 0.390 2.671 6.788 1.00 93.38 87 GLU A C 1
ATOM 621 O O . GLU A 1 87 ? 0.791 2.186 7.853 1.00 93.38 87 GLU A O 1
ATOM 626 N N . SER A 1 88 ? 0.684 3.924 6.436 1.00 89.19 88 SER A N 1
ATOM 627 C CA . SER A 1 88 ? 1.561 4.758 7.255 1.00 89.19 88 SER A CA 1
ATOM 628 C C . SER A 1 88 ? 1.071 6.190 7.409 1.00 89.19 88 SER A C 1
ATOM 630 O O . SER A 1 88 ? 0.703 6.871 6.449 1.00 89.19 88 SER A O 1
ATOM 632 N N . ALA A 1 89 ? 1.170 6.676 8.648 1.00 90.94 89 ALA A N 1
ATOM 633 C CA . ALA A 1 89 ? 1.054 8.088 8.987 1.00 90.94 89 ALA A CA 1
ATOM 634 C C . ALA A 1 89 ? 2.293 8.915 8.636 1.00 90.94 89 ALA A C 1
ATOM 636 O O . ALA A 1 89 ? 2.205 10.141 8.582 1.00 90.94 89 ALA A O 1
ATOM 637 N N . ILE A 1 90 ? 3.423 8.267 8.345 1.00 93.62 90 ILE A N 1
ATOM 638 C CA . ILE A 1 90 ? 4.618 8.957 7.870 1.00 93.62 90 ILE A CA 1
ATOM 639 C C . ILE A 1 90 ? 4.417 9.321 6.403 1.00 93.62 90 ILE A C 1
ATOM 641 O O . ILE A 1 90 ? 4.316 8.451 5.533 1.00 93.62 90 ILE A O 1
ATOM 645 N N . VAL A 1 91 ? 4.355 10.622 6.128 1.00 94.94 91 VAL A N 1
ATOM 646 C CA . VAL A 1 91 ? 4.217 11.154 4.769 1.00 94.94 91 VAL A CA 1
ATOM 647 C C . VAL A 1 91 ? 5.373 10.637 3.910 1.00 94.94 91 VAL A C 1
ATOM 649 O O . VAL A 1 91 ? 6.530 10.748 4.294 1.00 94.94 91 VAL A O 1
ATOM 652 N N . GLY A 1 92 ? 5.056 10.025 2.766 1.00 95.00 92 GLY A N 1
ATOM 653 C CA . GLY A 1 92 ? 6.050 9.437 1.860 1.00 95.00 92 GLY A CA 1
ATOM 654 C C . GLY A 1 92 ? 6.672 8.114 2.329 1.00 95.00 92 GLY A C 1
ATOM 655 O O . GLY A 1 92 ? 7.444 7.522 1.578 1.00 95.00 92 GLY A O 1
ATOM 656 N N . GLY A 1 93 ? 6.331 7.606 3.521 1.00 94.62 93 GLY A N 1
ATOM 657 C CA . GLY A 1 93 ? 6.929 6.385 4.078 1.00 94.62 93 GLY A CA 1
ATOM 658 C C . GLY A 1 93 ? 6.527 5.092 3.356 1.00 94.62 93 GLY A C 1
ATOM 659 O O . GLY A 1 93 ? 7.296 4.136 3.335 1.00 94.62 93 GLY A O 1
ATOM 660 N N . GLY A 1 94 ? 5.347 5.061 2.727 1.00 95.81 94 GLY A N 1
ATOM 661 C CA . GLY A 1 94 ? 4.867 3.900 1.964 1.00 95.81 94 GLY A CA 1
ATOM 662 C C . GLY A 1 94 ? 5.513 3.730 0.582 1.00 95.81 94 GLY A C 1
ATOM 663 O O . GLY A 1 94 ? 5.485 2.632 0.033 1.00 95.81 94 GLY A O 1
ATOM 664 N N . ILE A 1 95 ? 6.116 4.789 0.033 1.00 97.75 95 ILE A N 1
ATOM 665 C CA . ILE A 1 95 ? 6.700 4.801 -1.316 1.00 97.75 95 ILE A CA 1
ATOM 666 C C . ILE A 1 95 ? 7.922 3.870 -1.422 1.00 97.75 95 ILE A C 1
ATOM 668 O O . ILE A 1 95 ? 7.902 2.977 -2.267 1.00 97.75 95 ILE A O 1
ATOM 672 N N . PRO A 1 96 ? 8.949 3.965 -0.551 1.00 97.44 96 PRO A N 1
ATOM 673 C CA . PRO A 1 96 ? 10.106 3.073 -0.641 1.00 97.44 96 PRO A CA 1
ATOM 674 C C . PRO A 1 96 ? 9.747 1.614 -0.331 1.00 97.44 96 PRO A C 1
ATOM 676 O O . PRO A 1 96 ? 10.341 0.699 -0.900 1.00 97.44 96 PRO A O 1
ATOM 679 N N . LEU A 1 97 ? 8.740 1.376 0.520 1.00 97.44 97 LEU A N 1
ATOM 680 C CA . LEU A 1 97 ? 8.215 0.029 0.760 1.00 97.44 97 LEU A CA 1
ATOM 681 C C . LEU A 1 97 ? 7.582 -0.561 -0.503 1.00 97.44 97 LEU A C 1
ATOM 683 O O . LEU A 1 97 ? 7.813 -1.732 -0.803 1.00 97.44 97 LEU A O 1
ATOM 687 N N . ALA A 1 98 ? 6.825 0.240 -1.257 1.00 97.81 98 ALA A N 1
ATOM 688 C CA . ALA A 1 98 ? 6.249 -0.200 -2.521 1.00 97.81 98 ALA A CA 1
ATOM 689 C C . ALA A 1 98 ? 7.335 -0.528 -3.555 1.00 97.81 98 ALA A C 1
ATOM 691 O O . ALA A 1 98 ? 7.307 -1.605 -4.149 1.00 97.81 98 ALA A O 1
ATOM 692 N N . THR A 1 99 ? 8.340 0.341 -3.695 1.00 98.44 99 THR A N 1
ATOM 693 C CA . THR A 1 99 ? 9.515 0.106 -4.552 1.00 98.44 99 THR A CA 1
ATOM 694 C C . THR A 1 99 ? 10.215 -1.205 -4.191 1.00 98.44 99 THR A C 1
ATOM 696 O O . THR A 1 99 ? 10.527 -2.009 -5.066 1.00 98.44 99 THR A O 1
ATOM 699 N N . GLY A 1 100 ? 10.409 -1.475 -2.896 1.00 98.12 100 GLY A N 1
ATOM 700 C CA . GLY A 1 100 ? 10.995 -2.730 -2.420 1.00 98.12 100 GLY A CA 1
ATOM 701 C C . GLY A 1 100 ? 10.140 -3.965 -2.729 1.00 98.12 100 GLY A C 1
ATOM 702 O O . GLY A 1 100 ? 10.685 -5.018 -3.059 1.00 98.12 100 GLY A O 1
ATOM 703 N N . CYS A 1 101 ? 8.811 -3.851 -2.670 1.00 98.00 101 CYS A N 1
ATOM 704 C CA . CYS A 1 101 ? 7.906 -4.945 -3.035 1.00 98.00 101 CYS A CA 1
ATOM 705 C C . CYS A 1 101 ? 7.957 -5.251 -4.536 1.00 98.00 101 CYS A C 1
ATOM 707 O O . CYS A 1 101 ? 8.077 -6.420 -4.903 1.00 98.00 101 CYS A O 1
ATOM 709 N N . ALA A 1 102 ? 7.955 -4.222 -5.389 1.00 98.44 102 ALA A N 1
ATOM 710 C CA . ALA A 1 102 ? 8.105 -4.387 -6.834 1.00 98.44 102 ALA A CA 1
ATOM 711 C C . ALA A 1 102 ? 9.473 -4.996 -7.191 1.00 98.44 102 ALA A C 1
ATOM 713 O O . ALA A 1 102 ? 9.556 -5.962 -7.949 1.00 98.44 102 ALA A O 1
ATOM 714 N N . PHE A 1 103 ? 10.547 -4.525 -6.549 1.00 98.56 103 PHE A N 1
ATOM 715 C CA . PHE A 1 103 ? 11.878 -5.115 -6.700 1.00 98.56 103 PHE A CA 1
ATOM 716 C C . PHE A 1 103 ? 11.917 -6.585 -6.254 1.00 98.56 103 PHE A C 1
ATOM 718 O O . PHE A 1 103 ? 12.506 -7.427 -6.929 1.00 98.56 103 PHE A O 1
ATOM 725 N N . SER A 1 104 ? 11.244 -6.929 -5.151 1.00 98.12 104 SER A N 1
ATOM 726 C CA . SER A 1 104 ? 11.123 -8.318 -4.694 1.00 98.12 104 SER A CA 1
ATOM 727 C C . SER A 1 104 ? 10.414 -9.202 -5.722 1.00 98.12 104 SER A C 1
ATOM 729 O O . SER A 1 104 ? 10.875 -10.316 -5.976 1.00 98.12 104 SER A O 1
ATOM 731 N N . ALA A 1 105 ? 9.323 -8.718 -6.325 1.00 98.19 105 ALA A N 1
ATOM 732 C CA . ALA A 1 105 ? 8.599 -9.442 -7.367 1.00 98.19 105 ALA A CA 1
ATOM 733 C C . ALA A 1 105 ? 9.496 -9.720 -8.583 1.00 98.19 105 ALA A C 1
ATOM 735 O O . ALA A 1 105 ? 9.605 -10.869 -9.017 1.00 98.19 105 ALA A O 1
ATOM 736 N N . MET A 1 106 ? 10.232 -8.700 -9.038 1.00 98.38 106 MET A N 1
ATOM 737 C CA . MET A 1 106 ? 11.207 -8.815 -10.123 1.00 98.38 106 MET A CA 1
ATOM 738 C C . MET A 1 106 ? 12.300 -9.846 -9.823 1.00 98.38 106 MET A C 1
ATOM 740 O O . MET A 1 106 ? 12.536 -10.742 -10.630 1.00 98.38 106 MET A O 1
ATOM 744 N N . VAL A 1 107 ? 12.951 -9.762 -8.658 1.00 98.31 107 VAL A N 1
ATOM 745 C CA . VAL A 1 107 ? 14.034 -10.688 -8.272 1.00 98.31 107 VAL A CA 1
ATOM 746 C C . VAL A 1 107 ? 13.532 -12.128 -8.161 1.00 98.31 107 VAL A C 1
ATOM 748 O O . VAL A 1 107 ? 14.251 -13.067 -8.497 1.00 98.31 107 VAL A O 1
ATOM 751 N N . ARG A 1 108 ? 12.293 -12.316 -7.700 1.00 98.19 108 ARG A N 1
ATOM 752 C CA . ARG A 1 108 ? 11.656 -13.634 -7.584 1.00 98.19 108 ARG A CA 1
ATOM 753 C C . ARG A 1 108 ? 11.115 -14.161 -8.915 1.00 98.19 108 ARG A C 1
ATOM 755 O O . ARG A 1 108 ? 10.680 -15.309 -8.948 1.00 98.19 108 ARG A O 1
ATOM 762 N N . GLY A 1 109 ? 11.111 -13.351 -9.975 1.00 97.75 109 GLY A N 1
ATOM 763 C CA . GLY A 1 109 ? 10.534 -13.713 -11.270 1.00 97.75 109 GLY A CA 1
ATOM 764 C C . GLY A 1 109 ? 9.036 -14.011 -11.195 1.00 97.75 109 GLY A C 1
ATOM 765 O O . GLY A 1 109 ? 8.551 -14.872 -11.925 1.00 97.75 109 GLY A O 1
ATOM 766 N N . VAL A 1 110 ? 8.314 -13.355 -10.279 1.00 97.94 110 VAL A N 1
ATOM 767 C CA . VAL A 1 110 ? 6.860 -13.507 -10.148 1.00 97.94 110 VAL A CA 1
ATOM 768 C C . VAL A 1 110 ? 6.157 -12.341 -10.821 1.00 97.94 110 VAL A C 1
ATOM 770 O O . VAL A 1 110 ? 6.590 -11.197 -10.720 1.00 97.94 110 VAL A O 1
ATOM 773 N N . ASP A 1 111 ? 5.044 -12.637 -11.476 1.00 97.44 111 ASP A N 1
ATOM 774 C CA . ASP A 1 111 ? 4.238 -11.658 -12.200 1.00 97.44 111 ASP A CA 1
ATOM 775 C C . ASP A 1 111 ? 3.363 -10.834 -11.244 1.00 97.44 111 ASP A C 1
ATOM 777 O O . ASP A 1 111 ? 2.157 -10.823 -11.404 1.00 97.44 111 ASP A O 1
ATOM 781 N N . GLN A 1 112 ? 3.922 -10.226 -10.193 1.00 97.88 112 GLN A N 1
ATOM 782 C CA . GLN A 1 112 ? 3.182 -9.430 -9.198 1.00 97.88 112 GLN A CA 1
ATOM 783 C C . GLN A 1 112 ? 3.435 -7.938 -9.386 1.00 97.88 112 GLN A C 1
ATOM 785 O O . GLN A 1 112 ? 4.580 -7.521 -9.555 1.00 97.88 112 GLN A O 1
ATOM 790 N N . VAL A 1 113 ? 2.380 -7.130 -9.273 1.00 98.12 113 VAL A N 1
ATOM 791 C CA . VAL A 1 113 ? 2.503 -5.665 -9.277 1.00 98.12 113 VAL A CA 1
ATOM 792 C C . VAL A 1 113 ? 2.402 -5.102 -7.861 1.00 98.12 113 VAL A C 1
ATOM 794 O O . VAL A 1 113 ? 1.936 -5.764 -6.930 1.00 98.12 113 VAL A O 1
ATOM 797 N N . THR A 1 114 ? 2.858 -3.861 -7.684 1.00 98.25 114 THR A N 1
ATOM 798 C CA . THR A 1 114 ? 2.700 -3.128 -6.423 1.00 98.25 114 THR A CA 1
ATOM 799 C C . THR A 1 114 ? 2.000 -1.795 -6.654 1.00 98.25 114 THR A C 1
ATOM 801 O O . THR A 1 114 ? 2.485 -0.961 -7.413 1.00 98.25 114 THR A O 1
ATOM 804 N N . LEU A 1 115 ? 0.888 -1.565 -5.955 1.00 97.69 115 LEU A N 1
ATOM 805 C CA . LEU A 1 115 ? 0.189 -0.281 -5.934 1.00 97.69 115 LEU A CA 1
ATOM 806 C C . LEU A 1 115 ? 0.652 0.568 -4.746 1.00 97.69 115 LEU A C 1
ATOM 808 O O . LEU A 1 115 ? 0.604 0.129 -3.598 1.00 97.69 115 LEU A O 1
ATOM 812 N N . CYS A 1 116 ? 1.053 1.808 -5.009 1.00 97.06 116 CYS A N 1
ATOM 813 C CA . CYS A 1 116 ? 1.456 2.757 -3.975 1.00 97.06 116 CYS A CA 1
ATOM 814 C C . CYS A 1 116 ? 0.487 3.938 -3.926 1.00 97.06 116 CYS A C 1
ATOM 816 O O . CYS A 1 116 ? 0.522 4.800 -4.804 1.00 97.06 116 CYS A O 1
ATOM 818 N N . PHE A 1 117 ? -0.327 4.036 -2.874 1.00 96.56 117 PHE A N 1
ATOM 819 C CA . PHE A 1 117 ? -1.083 5.260 -2.614 1.00 96.56 117 PHE A CA 1
ATOM 820 C C . PHE A 1 117 ? -0.212 6.284 -1.882 1.00 96.56 117 PHE A C 1
ATOM 822 O O . PHE A 1 117 ? 0.400 5.991 -0.854 1.00 96.56 117 PHE A O 1
ATOM 829 N N . PHE A 1 118 ? -0.202 7.520 -2.371 1.00 95.88 118 PHE A N 1
ATOM 830 C CA . PHE A 1 118 ? 0.434 8.655 -1.707 1.00 95.88 118 PHE A CA 1
ATOM 831 C C . PHE A 1 118 ? -0.335 9.947 -2.009 1.00 95.88 118 PHE A C 1
ATOM 833 O O . PHE A 1 118 ? -1.074 10.033 -2.985 1.00 95.88 118 PHE A O 1
ATOM 840 N N . GLY A 1 119 ? -0.202 10.940 -1.128 1.00 94.50 119 GLY A N 1
ATOM 841 C CA . GLY A 1 119 ? -0.798 12.262 -1.330 1.00 94.50 119 GLY A CA 1
ATOM 842 C C . GLY A 1 119 ? 0.123 13.186 -2.123 1.00 94.50 119 GLY A C 1
ATOM 843 O O . GLY A 1 119 ? 1.334 12.987 -2.144 1.00 94.50 119 GLY A O 1
ATOM 844 N N . ASP A 1 120 ? -0.435 14.246 -2.691 1.00 95.88 120 ASP A N 1
ATOM 845 C CA . ASP A 1 120 ? 0.299 15.316 -3.375 1.00 95.88 120 ASP A CA 1
ATOM 846 C C . ASP A 1 120 ? 1.421 15.910 -2.504 1.00 95.88 120 ASP A C 1
ATOM 848 O O . ASP A 1 120 ? 2.557 16.036 -2.949 1.00 95.88 120 ASP A O 1
ATOM 852 N N . GLY A 1 121 ? 1.157 16.157 -1.217 1.00 95.75 121 GLY A N 1
ATOM 853 C CA . GLY A 1 121 ? 2.178 16.649 -0.287 1.00 95.75 121 GLY A CA 1
ATOM 854 C C . GLY A 1 121 ? 3.354 15.684 -0.070 1.00 95.75 121 GLY A C 1
ATOM 855 O O . GLY A 1 121 ? 4.432 16.119 0.336 1.00 95.75 121 GLY A O 1
ATOM 856 N N . ALA A 1 122 ? 3.185 14.388 -0.358 1.00 96.62 122 ALA A N 1
ATOM 857 C CA . ALA A 1 122 ? 4.263 13.405 -0.260 1.00 96.62 122 ALA A CA 1
ATOM 858 C C . ALA A 1 122 ? 5.298 13.537 -1.384 1.00 96.62 122 ALA A C 1
ATOM 860 O O . ALA A 1 122 ? 6.417 13.063 -1.214 1.00 96.62 122 ALA A O 1
ATOM 861 N N . VAL A 1 123 ? 4.965 14.222 -2.484 1.00 97.31 123 VAL A N 1
ATOM 862 C CA . VAL A 1 123 ? 5.893 14.498 -3.593 1.00 97.31 123 VAL A CA 1
ATOM 863 C C . VAL A 1 123 ? 7.095 15.326 -3.128 1.00 97.31 123 VAL A C 1
ATOM 865 O O . VAL A 1 123 ? 8.181 15.181 -3.670 1.00 97.31 123 VAL A O 1
ATOM 868 N N . ASN A 1 124 ? 6.934 16.130 -2.072 1.00 97.25 124 ASN A N 1
ATOM 869 C CA . ASN A 1 124 ? 8.016 16.930 -1.490 1.00 97.25 124 ASN A CA 1
ATOM 870 C C . ASN A 1 124 ? 8.949 16.133 -0.557 1.00 97.25 124 ASN A C 1
ATOM 872 O O . ASN A 1 124 ? 9.870 16.708 0.022 1.00 97.25 124 ASN A O 1
ATOM 876 N N . GLN A 1 125 ? 8.701 14.838 -0.340 1.00 97.75 125 GLN A N 1
ATOM 877 C CA . GLN A 1 125 ? 9.588 13.991 0.459 1.00 97.75 125 GLN A CA 1
ATOM 878 C C . GLN A 1 125 ? 10.735 13.456 -0.400 1.00 97.75 125 GLN A C 1
ATOM 880 O O . GLN A 1 125 ? 10.526 13.040 -1.537 1.00 97.75 125 GLN A O 1
ATOM 885 N N . GLY A 1 126 ? 11.942 13.370 0.171 1.00 98.00 126 GLY A N 1
ATOM 886 C CA . GLY A 1 126 ? 13.093 12.760 -0.512 1.00 98.00 126 GLY A CA 1
ATOM 887 C C . GLY A 1 126 ? 12.806 11.328 -0.976 1.00 98.00 126 GLY A C 1
ATOM 888 O O . GLY A 1 126 ? 13.153 10.955 -2.096 1.00 98.00 126 GLY A O 1
ATOM 889 N N . THR A 1 127 ? 12.041 10.575 -0.177 1.00 97.44 127 THR A N 1
ATOM 890 C CA . THR A 1 127 ? 11.656 9.192 -0.488 1.00 97.44 127 THR A CA 1
ATOM 891 C C . THR A 1 127 ? 10.863 9.056 -1.787 1.00 97.44 127 THR A C 1
ATOM 893 O O . THR A 1 127 ? 10.956 8.011 -2.429 1.00 97.44 127 THR A O 1
ATOM 896 N N . PHE A 1 128 ? 10.110 10.082 -2.201 1.00 98.38 128 PHE A N 1
ATOM 897 C CA . PHE A 1 128 ? 9.416 10.097 -3.489 1.00 98.38 128 PHE A CA 1
ATOM 898 C C . PHE A 1 128 ? 10.418 10.115 -4.648 1.00 98.38 128 PHE A C 1
ATOM 900 O O . PHE A 1 128 ? 10.370 9.253 -5.526 1.00 98.38 128 PHE A O 1
ATOM 907 N N . HIS A 1 129 ? 11.364 11.055 -4.619 1.00 98.31 129 HIS A N 1
ATOM 908 C CA . HIS A 1 129 ? 12.364 11.217 -5.675 1.00 98.31 129 HIS A CA 1
ATOM 909 C C . HIS A 1 129 ? 13.318 10.023 -5.760 1.00 98.31 129 HIS A C 1
ATOM 911 O O . HIS A 1 129 ? 13.589 9.526 -6.853 1.00 98.31 129 HIS A O 1
ATOM 917 N N . GLU A 1 130 ? 13.789 9.531 -4.613 1.00 98.44 130 GLU A N 1
ATOM 918 C CA . GLU A 1 130 ? 14.653 8.350 -4.529 1.00 98.44 130 GLU A CA 1
ATOM 919 C C . GLU A 1 130 ? 13.955 7.113 -5.103 1.00 98.44 130 GLU A C 1
ATOM 921 O O . GLU A 1 130 ? 14.511 6.423 -5.959 1.00 98.44 130 GLU A O 1
ATOM 926 N N . SER A 1 131 ? 12.705 6.875 -4.694 1.00 98.50 131 SER A N 1
ATOM 927 C CA . 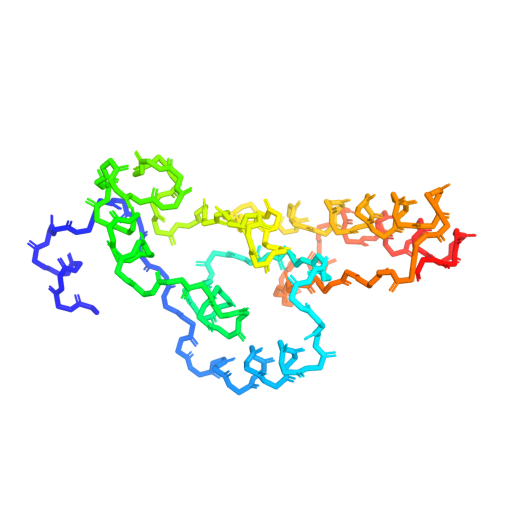SER A 1 131 ? 11.925 5.719 -5.137 1.00 98.50 131 SER A CA 1
ATOM 928 C C . SER A 1 131 ? 11.628 5.746 -6.630 1.00 98.50 131 SER A C 1
ATOM 930 O O . SER A 1 131 ? 11.784 4.722 -7.287 1.00 98.50 131 SER A O 1
ATOM 932 N N . LEU A 1 132 ? 11.241 6.899 -7.189 1.00 98.31 132 LEU A N 1
ATOM 933 C CA . LEU A 1 132 ? 11.005 7.018 -8.631 1.00 98.31 132 LEU A CA 1
ATOM 934 C C . LEU A 1 132 ? 12.285 6.821 -9.443 1.00 98.31 132 LEU A C 1
ATOM 936 O O . LEU A 1 132 ? 12.252 6.168 -10.486 1.00 98.31 132 LEU A O 1
ATOM 940 N N . ASN A 1 133 ? 13.414 7.352 -8.966 1.00 98.50 133 ASN A N 1
ATOM 941 C CA . ASN A 1 133 ? 14.701 7.146 -9.620 1.00 98.50 133 ASN A CA 1
ATOM 942 C C . ASN A 1 133 ? 15.069 5.654 -9.648 1.00 98.50 133 ASN A C 1
ATOM 944 O O . ASN A 1 133 ? 15.428 5.124 -10.697 1.00 98.50 133 ASN A O 1
ATOM 948 N N . MET A 1 134 ? 14.916 4.958 -8.520 1.00 98.44 134 MET A N 1
ATOM 949 C CA . MET A 1 134 ? 15.182 3.520 -8.431 1.00 98.44 134 MET A CA 1
ATOM 950 C C . MET A 1 134 ? 14.215 2.698 -9.287 1.00 98.44 134 MET A C 1
ATOM 952 O O . MET A 1 134 ? 14.665 1.847 -10.049 1.00 98.44 134 MET A O 1
ATOM 956 N N . ALA A 1 135 ? 12.911 2.983 -9.219 1.00 98.38 135 ALA A N 1
ATOM 957 C CA . ALA A 1 135 ? 11.900 2.302 -10.025 1.00 98.38 135 ALA A CA 1
ATOM 958 C C . ALA A 1 135 ? 12.186 2.441 -11.528 1.00 98.38 135 ALA A C 1
ATOM 960 O O . ALA A 1 135 ? 12.159 1.453 -12.257 1.00 98.38 135 ALA A O 1
ATOM 961 N N . SER A 1 136 ? 12.557 3.644 -11.974 1.00 98.50 136 SER A N 1
ATOM 962 C CA . SER A 1 136 ? 12.925 3.917 -13.367 1.00 98.50 136 SER A CA 1
ATOM 963 C C . SER A 1 136 ? 14.188 3.166 -13.802 1.00 98.50 136 SER A C 1
ATOM 965 O O . SER A 1 136 ? 14.188 2.484 -14.828 1.00 98.50 136 SER A O 1
ATOM 967 N N . LEU A 1 137 ? 15.264 3.237 -13.007 1.00 98.31 137 LEU A N 1
ATOM 968 C CA . LEU A 1 137 ? 16.538 2.586 -13.330 1.00 98.31 137 LEU A CA 1
ATOM 969 C C . LEU A 1 137 ? 16.424 1.062 -13.365 1.00 98.31 137 LEU A C 1
ATOM 971 O O . LEU A 1 137 ? 17.044 0.413 -14.208 1.00 98.31 137 LEU A O 1
ATOM 975 N N . TRP A 1 138 ? 15.648 0.493 -12.447 1.00 98.00 138 TRP A N 1
ATOM 976 C CA . TRP A 1 138 ? 15.482 -0.952 -12.331 1.00 98.00 138 TRP A CA 1
ATOM 977 C C . TRP A 1 138 ? 14.349 -1.497 -13.194 1.00 98.00 138 TRP A C 1
ATOM 979 O O . TRP A 1 138 ? 14.299 -2.706 -13.378 1.00 98.00 138 TRP A O 1
ATOM 989 N N . LYS A 1 139 ? 13.521 -0.627 -13.792 1.00 97.25 139 LYS A N 1
ATOM 990 C CA . LYS A 1 139 ? 12.345 -0.980 -14.607 1.00 97.25 139 LYS A CA 1
ATOM 991 C C . LYS A 1 139 ? 11.299 -1.766 -13.812 1.00 97.25 139 LYS A C 1
ATOM 993 O O . LYS A 1 139 ? 10.837 -2.814 -14.266 1.00 97.25 139 LYS A O 1
ATOM 998 N N . LEU A 1 140 ? 11.012 -1.275 -12.607 1.00 96.44 140 LEU A N 1
ATOM 999 C CA . LEU A 1 140 ? 10.008 -1.836 -11.700 1.00 96.44 140 LEU A CA 1
ATOM 1000 C C . LEU A 1 140 ? 8.578 -1.514 -12.135 1.00 96.44 140 LEU A C 1
ATOM 1002 O O . LEU A 1 140 ? 8.385 -0.472 -12.802 1.00 96.44 140 LEU A O 1
#

Secondary structure (DSSP, 8-state):
-HHHHTT-S-S-----TT-HHHHHHHHHTS-TTSEEEE-SS-THHHHHHT--HHHHHHHHTT-TTSTTTTSSTTT---BGGGTEEEE-SSTTTHHHHHHHHHHHHHHHT----EEE---GGGGGSHHHHHHHHHHHHHT-

Foldseek 3Di:
DVCVVVVQFPDDAAALPPCLCVQLVVLVVFDQQAAEEAELNGLNNCVSLPHDPVQCVCLLRLDCSHQVGVPCHSAWDAHNSRRYHTGDNPALPRLVVQLVSQVVCVVVVHPHHYYYDHDPVSCPPPSVVVSVVSCVVVVD

Sequence (140 aa):
MRQFKGGKIPGPFHASMGQEAAIVGSCLALRIDDAMTGTHRSHGHPIGKGAHLDALMAEVMGKEGGICKGRGGSMHLADRSVGIISESAIVGGGIPLATGCAFSAMVRGVDQVTLCFFGDGAVNQGTFHESLNMASLWKL

Radius of gyration: 15.14 Å; chains: 1; bounding box: 36×31×37 Å

pLDDT: mean 94.94, std 3.38, range [78.19, 98.56]